Protein AF-A0A2W5TEI2-F1 (afdb_monomer)

Solvent-accessible surface area (backbone atoms only — 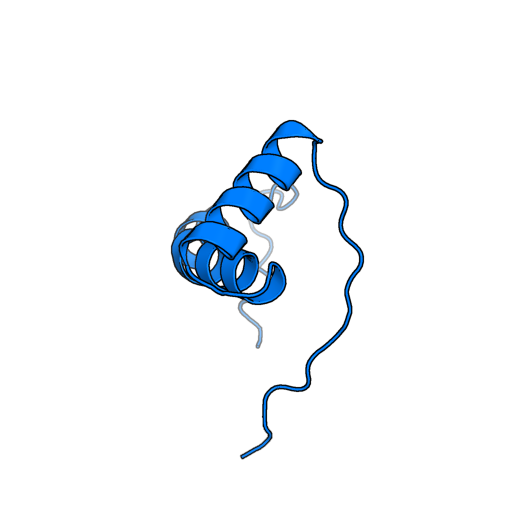not comparable to full-atom values): 4453 Å² total; per-residue (Å²): 131,84,74,83,78,86,77,92,76,92,81,89,68,60,70,72,59,49,49,54,48,50,51,55,12,61,76,67,77,48,51,59,70,54,50,54,52,50,52,46,70,70,44,45,67,64,63,66,68,50,76,63,94,81,54,66,89,82,65,80,63,84,76,74,82,113

Organism: NCBI:txid48

Mean predicted aligned error: 8.44 Å

Foldseek 3Di:
DDDDDDDDDDDDDDPVVVVVLVVVCVVVVHDSVVSVVVVCVVCVVVVVPDPDPPPPPDDDDPVVVD

Sequence (66 aa):
MSGTDKRKQSLYFPEEMLKEIQEEANRQDRSLSWVVQQAWKIARERIKSFPAVNDVAGAPDPREDR

Radius of gyration: 16.0 Å; Cα contacts (8 Å, |Δi|>4): 14; chains: 1; bounding box: 39×27×37 Å

Nearest PDB structures (foldseek):
  6sbx-assembly1_C  TM=9.645E-01  e=9.341E-08  Myxococcus xanthus
  6sbw-assembly1_A  TM=9.942E-01  e=1.053E-06  Myxococcus xanthus DK 1622
  5x3t-assembly1_G  TM=6.617E-01  e=1.918E-01  Mycobacterium tuberculosis H37Rv
  6gts-assembly1_C-2  TM=6.334E-01  e=6.695E-01  Escherichia coli

InterPro domains:
  IPR030822 MXAN_4361/MXAN_4362 family small protein [TIGR04563] (3-54)

Secondary structure (DSSP, 8-state):
----PPPP------HHHHHHHHHHHHHTT--HHHHHHHHHHHHHHHHHHSPPTT--TTPPPTTS--

pLDDT: mean 84.95, std 17.84, range [39.72, 98.56]

Structure (mmCIF, N/CA/C/O backbone):
data_AF-A0A2W5TEI2-F1
#
_entry.id   AF-A0A2W5TEI2-F1
#
loop_
_atom_site.group_PDB
_atom_site.id
_atom_site.type_symbol
_atom_site.label_atom_id
_atom_site.label_alt_id
_atom_site.label_comp_id
_atom_site.label_asym_id
_atom_site.label_entity_id
_atom_site.label_seq_id
_atom_site.pdbx_PDB_ins_code
_atom_site.Cartn_x
_atom_site.Cartn_y
_atom_site.Cartn_z
_atom_site.occupancy
_atom_site.B_iso_or_equiv
_atom_site.auth_seq_id
_atom_site.auth_comp_id
_atom_site.auth_asym_id
_atom_site.auth_atom_id
_atom_site.pdbx_PDB_model_num
ATOM 1 N N . MET A 1 1 ? 14.824 -13.569 15.907 1.00 39.72 1 MET A N 1
ATOM 2 C CA . MET A 1 1 ? 14.289 -13.273 14.561 1.00 39.72 1 MET A CA 1
ATOM 3 C C . MET A 1 1 ? 13.744 -11.858 14.617 1.00 39.72 1 MET A C 1
ATOM 5 O O . MET A 1 1 ? 12.762 -11.639 15.315 1.00 39.72 1 MET A O 1
ATOM 9 N N . SER A 1 2 ? 14.482 -10.884 14.075 1.00 48.62 2 SER A N 1
ATOM 10 C CA . SER A 1 2 ? 14.172 -9.465 14.266 1.00 48.62 2 SER A CA 1
ATOM 11 C C . SER A 1 2 ? 12.826 -9.142 13.624 1.00 48.62 2 SER A C 1
ATOM 13 O O . SER A 1 2 ? 12.626 -9.344 12.428 1.00 48.62 2 SER A O 1
ATOM 15 N N . GLY A 1 3 ? 11.875 -8.682 14.439 1.00 54.41 3 GLY A N 1
ATOM 16 C CA . GLY A 1 3 ? 10.643 -8.104 13.926 1.00 54.41 3 GLY A CA 1
ATOM 17 C C . GLY A 1 3 ? 11.018 -6.986 12.963 1.00 54.41 3 GLY A C 1
ATOM 18 O O . GLY A 1 3 ? 11.859 -6.153 13.292 1.00 54.41 3 GLY A O 1
ATOM 19 N N . THR A 1 4 ? 10.456 -7.009 11.758 1.00 65.69 4 THR A N 1
ATOM 20 C CA . THR A 1 4 ? 10.653 -5.955 10.763 1.00 65.69 4 THR A CA 1
ATOM 21 C C . THR A 1 4 ? 10.363 -4.605 11.407 1.00 65.69 4 THR A C 1
ATOM 23 O O . THR A 1 4 ? 9.216 -4.308 11.750 1.00 65.69 4 THR A O 1
ATOM 26 N N . ASP A 1 5 ? 11.418 -3.828 11.614 1.00 85.69 5 ASP A N 1
ATOM 27 C CA . ASP A 1 5 ? 11.365 -2.518 12.239 1.00 85.69 5 ASP A CA 1
ATOM 28 C C . ASP A 1 5 ? 10.534 -1.573 11.359 1.00 85.69 5 ASP A C 1
ATOM 30 O O . ASP A 1 5 ? 10.803 -1.404 10.165 1.00 85.69 5 ASP A O 1
ATOM 34 N N . LYS A 1 6 ? 9.463 -1.007 11.923 1.00 85.88 6 LYS A N 1
ATOM 35 C CA . LYS A 1 6 ? 8.540 -0.147 11.176 1.00 85.88 6 LYS A CA 1
ATOM 36 C C . LYS A 1 6 ? 9.200 1.212 10.971 1.00 85.88 6 LYS A C 1
ATOM 38 O O . LYS A 1 6 ? 9.420 1.949 11.926 1.00 85.88 6 LYS A O 1
ATOM 43 N N . ARG A 1 7 ? 9.457 1.583 9.716 1.00 91.44 7 ARG A N 1
ATOM 44 C CA . ARG A 1 7 ? 10.021 2.892 9.355 1.00 91.44 7 ARG A CA 1
ATOM 45 C C . ARG A 1 7 ? 8.937 3.819 8.809 1.00 91.44 7 ARG A C 1
ATOM 47 O O . ARG A 1 7 ? 8.187 3.441 7.912 1.00 91.44 7 ARG A O 1
ATOM 54 N N . LYS A 1 8 ? 8.842 5.032 9.368 1.00 93.12 8 LYS A N 1
ATOM 55 C CA . LYS A 1 8 ? 7.936 6.080 8.879 1.00 93.12 8 LYS A CA 1
ATOM 56 C C . LYS A 1 8 ? 8.548 6.717 7.631 1.00 93.12 8 LYS A C 1
ATOM 58 O O . LYS A 1 8 ? 9.657 7.232 7.699 1.00 93.12 8 LYS A O 1
ATOM 63 N N . GLN A 1 9 ? 7.802 6.707 6.532 1.00 94.56 9 GLN A N 1
ATOM 64 C CA . GLN A 1 9 ? 8.173 7.347 5.273 1.00 94.56 9 GLN A CA 1
ATOM 65 C C . GLN A 1 9 ? 7.040 8.277 4.840 1.00 94.56 9 GLN A C 1
ATOM 67 O O . GLN A 1 9 ? 5.885 7.857 4.791 1.00 94.56 9 GLN A O 1
ATOM 72 N N . SER A 1 10 ? 7.374 9.526 4.523 1.00 96.00 10 SER A N 1
ATOM 73 C CA . SER A 1 10 ? 6.440 10.451 3.877 1.00 96.00 10 SER A CA 1
ATOM 74 C C . SER A 1 10 ? 6.478 10.217 2.368 1.00 96.00 10 SER A C 1
ATOM 76 O O . SER A 1 10 ? 7.563 10.156 1.786 1.00 96.00 10 SER A O 1
ATOM 78 N N . LEU A 1 11 ? 5.309 10.061 1.750 1.00 95.56 11 LEU A N 1
ATOM 79 C CA . LEU A 1 11 ? 5.131 9.847 0.313 1.00 95.56 11 LEU A CA 1
ATOM 80 C C . LEU A 1 11 ? 4.091 10.837 -0.211 1.00 95.56 11 LEU A C 1
ATOM 82 O O . LEU A 1 11 ? 3.163 11.199 0.512 1.00 95.56 11 LEU A O 1
ATOM 86 N N . TYR A 1 12 ? 4.250 11.247 -1.463 1.00 96.31 12 TYR A N 1
ATOM 87 C CA . TYR A 1 12 ? 3.296 12.107 -2.151 1.00 96.31 12 TYR A CA 1
ATOM 88 C C . TYR A 1 12 ? 2.398 11.249 -3.037 1.00 96.31 12 TYR A C 1
ATOM 90 O O . TYR A 1 12 ? 2.893 10.419 -3.800 1.00 96.31 12 TYR A O 1
ATOM 98 N N . PHE A 1 13 ? 1.091 11.467 -2.940 1.00 96.75 13 PHE A N 1
ATOM 99 C CA . PHE A 1 13 ? 0.079 10.805 -3.755 1.00 96.75 13 PHE A CA 1
ATOM 100 C C . PHE A 1 13 ? -0.802 11.865 -4.421 1.00 96.75 13 PHE A C 1
ATOM 102 O O . PHE A 1 13 ? -1.063 12.898 -3.798 1.00 96.75 13 PHE A O 1
ATOM 109 N N . PRO A 1 14 ? -1.287 11.622 -5.649 1.00 98.38 14 PRO A N 1
ATOM 110 C CA . PRO A 1 14 ? -2.426 12.359 -6.184 1.00 98.38 14 PRO A CA 1
ATOM 111 C C . PRO A 1 14 ? -3.631 12.253 -5.238 1.00 98.38 14 PRO A C 1
ATOM 113 O O . PRO A 1 14 ? -3.816 11.214 -4.602 1.00 98.38 14 PRO A O 1
ATOM 116 N N . GLU A 1 15 ? -4.455 13.302 -5.165 1.00 97.38 15 GLU A N 1
ATOM 117 C CA . GLU A 1 15 ? -5.605 13.374 -4.248 1.00 97.38 15 GLU A CA 1
ATOM 118 C C . GLU A 1 15 ? -6.568 12.192 -4.422 1.00 97.38 15 GLU A C 1
ATOM 120 O O . GLU A 1 15 ? -6.868 11.497 -3.453 1.00 97.38 15 GLU A O 1
ATOM 125 N N . GLU A 1 16 ? -6.966 11.908 -5.665 1.00 97.81 16 GLU A N 1
ATOM 126 C CA . GLU A 1 16 ? -7.856 10.790 -6.008 1.00 97.81 16 GLU A CA 1
ATOM 127 C C . GLU A 1 16 ? -7.287 9.443 -5.540 1.00 97.81 16 GLU A C 1
ATOM 129 O O . GLU A 1 16 ? -7.961 8.671 -4.863 1.00 97.81 16 GLU A O 1
ATOM 134 N N . MET A 1 17 ? -6.000 9.189 -5.799 1.00 98.00 17 MET A N 1
ATOM 135 C CA . MET A 1 17 ? -5.348 7.943 -5.386 1.00 98.00 17 MET A CA 1
ATOM 136 C C . MET A 1 17 ? -5.276 7.819 -3.860 1.00 98.00 17 MET A C 1
ATOM 138 O O . MET A 1 17 ? -5.472 6.736 -3.311 1.00 98.00 17 MET A O 1
ATOM 142 N N . LEU A 1 18 ? -4.995 8.917 -3.150 1.00 97.44 18 LEU A N 1
ATOM 143 C CA . LEU A 1 18 ? -4.975 8.902 -1.688 1.00 97.44 18 LEU A CA 1
ATOM 144 C C . LEU A 1 18 ? -6.366 8.598 -1.117 1.00 97.44 18 LEU A C 1
ATOM 146 O O . LEU A 1 18 ? -6.475 7.840 -0.149 1.00 97.44 18 LEU A O 1
ATOM 150 N N . LYS A 1 19 ? -7.413 9.158 -1.729 1.00 98.19 19 LYS A N 1
ATOM 151 C CA . LYS A 1 19 ? -8.806 8.904 -1.361 1.00 98.19 19 LYS A CA 1
ATOM 152 C C . LYS A 1 19 ? -9.184 7.436 -1.572 1.00 98.19 19 LYS A C 1
ATOM 154 O O . LYS A 1 19 ? -9.682 6.822 -0.632 1.00 98.19 19 LYS A O 1
ATOM 159 N N . GLU A 1 20 ? -8.854 6.846 -2.720 1.00 98.44 20 GLU A N 1
ATOM 160 C CA . GLU A 1 20 ? -9.089 5.417 -2.991 1.00 98.44 20 GLU A CA 1
ATOM 161 C C . GLU A 1 20 ? -8.387 4.508 -1.966 1.00 98.44 20 GLU A C 1
ATOM 163 O O . GLU A 1 20 ? -8.992 3.582 -1.419 1.00 98.44 20 GLU A O 1
ATOM 168 N N . ILE A 1 21 ? -7.118 4.791 -1.636 1.00 98.06 21 ILE A N 1
ATOM 169 C CA . ILE A 1 21 ? -6.377 4.023 -0.620 1.00 98.06 21 ILE A CA 1
ATOM 170 C C . ILE A 1 21 ? -7.059 4.146 0.753 1.00 98.06 21 ILE A C 1
ATOM 172 O O . ILE A 1 21 ? -7.128 3.163 1.497 1.00 98.06 21 ILE A O 1
ATOM 176 N N . GLN A 1 22 ? -7.558 5.335 1.104 1.00 98.00 22 GLN A N 1
ATOM 177 C CA . GLN A 1 22 ? -8.255 5.577 2.369 1.00 98.00 22 GLN A CA 1
ATOM 178 C C . GLN A 1 22 ? -9.605 4.856 2.440 1.00 98.00 22 GLN A C 1
ATOM 180 O O . GLN A 1 22 ? -9.940 4.296 3.488 1.00 98.00 22 GLN A O 1
ATOM 185 N N . GLU A 1 23 ? -10.360 4.835 1.346 1.00 98.50 23 GLU A N 1
ATOM 186 C CA . GLU A 1 23 ? -11.619 4.096 1.238 1.00 98.50 23 GLU A CA 1
ATOM 187 C C . GLU A 1 23 ? -11.388 2.587 1.399 1.00 98.50 23 GLU A C 1
ATOM 189 O O . GLU A 1 23 ? -12.068 1.949 2.206 1.00 98.50 23 GLU A O 1
ATOM 194 N N . GLU A 1 24 ? -10.365 2.026 0.748 1.00 98.56 24 GLU A N 1
ATOM 195 C CA . GLU A 1 24 ? -10.014 0.606 0.888 1.00 98.56 24 GLU A CA 1
ATOM 196 C C . GLU A 1 24 ? -9.493 0.242 2.283 1.00 98.56 24 GLU A C 1
ATOM 198 O O . GLU A 1 24 ? -9.802 -0.834 2.806 1.00 98.56 24 GLU A O 1
ATOM 203 N N . ALA A 1 25 ? -8.738 1.142 2.914 1.00 98.25 25 ALA A N 1
ATOM 204 C CA . ALA A 1 25 ? -8.301 0.981 4.296 1.00 98.25 25 ALA A CA 1
ATOM 205 C C . ALA A 1 25 ? -9.505 0.917 5.251 1.00 98.25 25 ALA A C 1
ATOM 207 O O . ALA A 1 25 ? -9.591 -0.001 6.071 1.00 98.25 25 ALA A O 1
ATOM 208 N N . ASN A 1 26 ? -10.469 1.829 5.087 1.00 98.12 26 ASN A N 1
ATOM 209 C CA . ASN A 1 26 ? -11.695 1.868 5.886 1.00 98.12 26 ASN A CA 1
ATOM 210 C C . ASN A 1 26 ? -12.577 0.636 5.639 1.00 98.12 26 ASN A C 1
ATOM 212 O O . ASN A 1 26 ? -13.071 0.035 6.591 1.00 98.12 26 ASN A O 1
ATOM 216 N N . ARG A 1 27 ? -12.734 0.216 4.376 1.00 98.44 27 ARG A N 1
ATOM 217 C CA . ARG A 1 27 ? -13.547 -0.949 3.988 1.00 98.44 27 ARG A CA 1
ATOM 218 C C . ARG A 1 27 ? -13.073 -2.246 4.649 1.00 98.44 27 ARG A C 1
ATOM 220 O O . ARG A 1 27 ? -13.886 -3.126 4.922 1.00 98.44 27 ARG A O 1
ATOM 227 N N . GLN A 1 28 ? -11.766 -2.382 4.870 1.00 97.81 28 GLN A N 1
ATOM 228 C CA . GLN A 1 28 ? -11.144 -3.594 5.413 1.00 97.81 28 GLN A CA 1
ATOM 229 C C . GLN A 1 28 ? -10.800 -3.496 6.909 1.00 97.81 28 GLN A C 1
ATOM 231 O O . GLN A 1 28 ? -10.262 -4.461 7.453 1.00 97.81 28 GLN A O 1
ATOM 236 N N . ASP A 1 29 ? -11.079 -2.358 7.555 1.00 97.56 29 ASP A N 1
ATOM 237 C CA . ASP A 1 29 ? -10.653 -2.041 8.927 1.00 97.56 29 ASP A CA 1
ATOM 238 C C . ASP A 1 29 ? -9.128 -2.206 9.117 1.00 97.56 29 ASP A C 1
ATOM 240 O O . ASP A 1 29 ? -8.618 -2.905 10.000 1.00 97.56 29 ASP A O 1
ATOM 244 N N . ARG A 1 30 ? -8.361 -1.614 8.191 1.00 97.88 30 ARG A N 1
ATOM 245 C CA . ARG A 1 30 ? -6.891 -1.680 8.151 1.00 97.88 30 ARG A CA 1
ATOM 246 C C . ARG A 1 30 ? -6.274 -0.291 8.056 1.00 97.88 30 ARG A C 1
ATOM 248 O O . ARG A 1 30 ? -6.911 0.684 7.690 1.00 97.88 30 ARG A O 1
ATOM 255 N N . SER A 1 31 ? -4.981 -0.200 8.367 1.00 97.06 31 SER A N 1
ATOM 256 C CA . SER A 1 31 ? -4.229 1.045 8.203 1.00 97.06 31 SER A CA 1
ATOM 257 C C . SER A 1 31 ? -3.830 1.286 6.745 1.00 97.06 31 SER A C 1
ATOM 259 O O . SER A 1 31 ? -3.572 0.338 6.000 1.00 97.06 31 SER A O 1
ATOM 261 N N . LEU A 1 32 ? -3.654 2.558 6.369 1.00 96.62 32 LEU A N 1
ATOM 262 C CA . LEU A 1 32 ? -3.100 2.958 5.065 1.00 96.62 32 LEU A CA 1
ATOM 263 C C . LEU A 1 32 ? -1.776 2.239 4.762 1.00 96.62 32 LEU A C 1
ATOM 265 O O . LEU A 1 32 ? -1.575 1.714 3.669 1.00 96.62 32 LEU A O 1
ATOM 269 N N . SER A 1 33 ? -0.886 2.146 5.760 1.00 96.31 33 SER A N 1
ATOM 270 C CA . SER A 1 33 ? 0.378 1.417 5.625 1.00 96.31 33 SER A CA 1
ATOM 271 C C . SER A 1 33 ? 0.170 -0.047 5.244 1.00 96.31 33 SER A C 1
ATOM 273 O O . SER A 1 33 ? 0.953 -0.577 4.462 1.00 96.31 33 SER A O 1
ATOM 275 N N . TRP A 1 34 ? -0.859 -0.709 5.780 1.00 96.94 34 TRP A N 1
ATOM 276 C CA . TRP A 1 34 ? -1.145 -2.102 5.445 1.00 96.94 34 TRP A CA 1
ATOM 277 C C . TRP A 1 34 ? -1.601 -2.239 3.991 1.00 96.94 34 TRP A C 1
ATOM 279 O O . TRP A 1 34 ? -1.071 -3.095 3.286 1.00 96.94 34 TRP A O 1
ATOM 289 N N . VAL A 1 35 ? -2.501 -1.367 3.522 1.00 98.00 35 VAL A N 1
ATOM 290 C CA . VAL A 1 35 ? -2.987 -1.375 2.128 1.00 98.00 35 VAL A CA 1
ATOM 291 C C . VAL A 1 35 ? -1.828 -1.181 1.148 1.00 98.00 35 VAL A C 1
ATOM 293 O O . VAL A 1 35 ?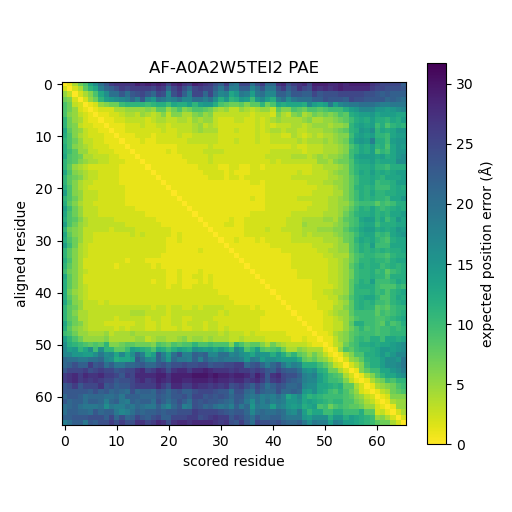 -1.637 -1.999 0.248 1.00 98.00 35 VAL A O 1
ATOM 296 N N . VAL A 1 36 ? -0.976 -0.177 1.379 1.00 97.50 36 VAL A N 1
ATOM 297 C CA . VAL A 1 36 ? 0.200 0.091 0.530 1.00 97.50 36 VAL A CA 1
ATOM 298 C C . VAL A 1 36 ? 1.206 -1.071 0.567 1.00 97.50 36 VAL A C 1
ATOM 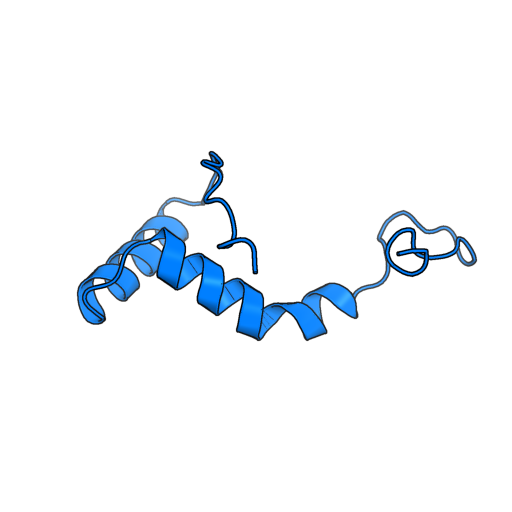300 O O . VAL A 1 36 ? 1.775 -1.438 -0.462 1.00 97.50 36 VAL A O 1
ATOM 303 N N . GLN A 1 37 ? 1.398 -1.718 1.723 1.00 96.75 37 GLN A N 1
ATOM 304 C CA . GLN A 1 37 ? 2.246 -2.914 1.827 1.00 96.75 37 GLN A CA 1
ATOM 305 C C . GLN A 1 37 ? 1.687 -4.105 1.037 1.00 96.75 37 GLN A C 1
ATOM 307 O O . GLN A 1 37 ? 2.473 -4.850 0.448 1.00 96.75 37 GLN A O 1
ATOM 312 N N . GLN A 1 38 ? 0.365 -4.312 1.019 1.00 98.00 38 GLN A N 1
ATOM 313 C CA . GLN A 1 38 ? -0.241 -5.360 0.190 1.00 98.00 38 GLN A CA 1
ATOM 314 C C . GLN A 1 38 ? -0.105 -5.037 -1.296 1.00 98.00 38 GLN A C 1
ATOM 316 O O . GLN A 1 38 ? 0.304 -5.909 -2.062 1.00 98.00 38 GLN A O 1
ATOM 321 N N . ALA A 1 39 ? -0.346 -3.784 -1.690 1.00 97.81 39 ALA A N 1
ATOM 322 C CA . ALA A 1 39 ? -0.160 -3.338 -3.067 1.00 97.81 39 ALA A CA 1
ATOM 323 C C . ALA A 1 39 ? 1.271 -3.618 -3.558 1.00 97.81 39 ALA A C 1
ATOM 325 O O . ALA A 1 39 ? 1.454 -4.201 -4.626 1.00 97.81 39 ALA A O 1
ATOM 326 N N . TRP A 1 40 ? 2.288 -3.317 -2.740 1.00 97.06 40 TRP A N 1
ATOM 327 C CA . TRP A 1 40 ? 3.676 -3.661 -3.060 1.00 97.06 40 TRP A CA 1
ATOM 328 C C . TRP A 1 40 ? 3.889 -5.170 -3.210 1.00 97.06 40 TRP A C 1
ATOM 330 O O . TRP A 1 40 ? 4.483 -5.608 -4.190 1.00 97.06 40 TRP A O 1
ATOM 340 N N . LYS A 1 41 ? 3.393 -5.991 -2.275 1.00 95.62 41 LYS A N 1
ATOM 341 C CA . LYS A 1 41 ? 3.545 -7.458 -2.348 1.00 95.62 41 LYS A CA 1
ATOM 342 C C . LYS A 1 41 ? 2.922 -8.055 -3.608 1.00 95.62 41 LYS A C 1
ATOM 344 O O . LYS A 1 41 ? 3.466 -9.023 -4.127 1.00 95.62 41 LYS A O 1
ATOM 349 N N . ILE A 1 42 ? 1.821 -7.480 -4.085 1.00 97.38 42 ILE A N 1
ATOM 350 C CA . ILE A 1 42 ? 1.135 -7.907 -5.308 1.00 97.38 42 ILE A CA 1
ATOM 351 C C . ILE A 1 42 ? 1.900 -7.426 -6.551 1.00 97.38 42 ILE A C 1
ATOM 353 O O . ILE A 1 42 ? 2.123 -8.198 -7.479 1.00 97.38 42 ILE A O 1
ATOM 357 N N . ALA A 1 43 ? 2.341 -6.166 -6.570 1.00 96.50 43 ALA A N 1
ATOM 358 C CA . ALA A 1 43 ? 2.947 -5.552 -7.750 1.00 96.50 43 ALA A CA 1
ATOM 359 C C . ALA A 1 43 ? 4.457 -5.820 -7.907 1.00 96.50 43 ALA A C 1
ATOM 361 O O . ALA A 1 43 ? 4.992 -5.622 -9.000 1.00 96.50 43 ALA A O 1
ATOM 362 N N . ARG A 1 44 ? 5.154 -6.265 -6.848 1.00 95.56 44 ARG A N 1
ATOM 363 C CA . ARG A 1 44 ? 6.629 -6.335 -6.799 1.00 95.56 44 ARG A CA 1
ATOM 364 C C . ARG A 1 44 ? 7.259 -7.087 -7.967 1.00 95.56 44 ARG A C 1
ATOM 366 O O . ARG A 1 44 ? 8.260 -6.614 -8.486 1.00 95.56 44 ARG A O 1
ATOM 373 N N . GLU A 1 45 ? 6.699 -8.221 -8.389 1.00 94.50 45 GLU A N 1
ATOM 374 C CA . GLU A 1 45 ? 7.298 -9.039 -9.454 1.00 94.50 45 GLU A CA 1
ATOM 375 C C . GLU A 1 45 ? 7.218 -8.309 -10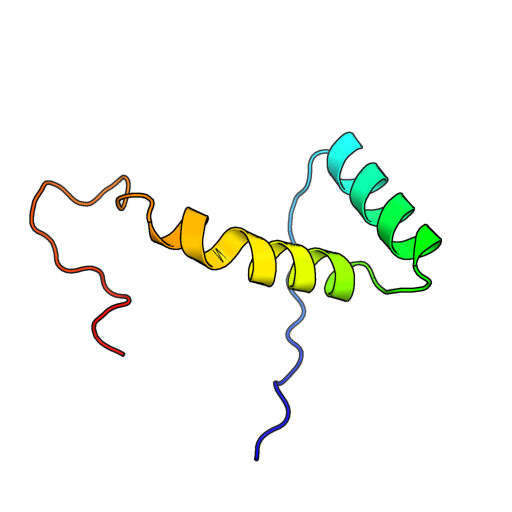.797 1.00 94.50 45 GLU A C 1
ATOM 377 O O . GLU A 1 45 ? 8.201 -8.218 -11.529 1.00 94.50 45 GLU A O 1
ATOM 382 N N . ARG A 1 46 ? 6.075 -7.670 -11.076 1.00 94.56 46 ARG A N 1
ATOM 383 C CA . ARG A 1 46 ? 5.898 -6.866 -12.286 1.00 94.56 46 ARG A CA 1
ATOM 384 C C . ARG A 1 46 ? 6.792 -5.630 -12.283 1.00 94.56 46 ARG A C 1
ATOM 386 O O . ARG A 1 46 ? 7.432 -5.355 -13.289 1.00 94.56 46 ARG A O 1
ATOM 393 N N . ILE A 1 47 ? 6.880 -4.920 -11.159 1.00 93.50 47 ILE A N 1
ATOM 394 C CA . ILE A 1 47 ? 7.753 -3.742 -11.033 1.00 93.50 47 ILE A CA 1
ATOM 395 C C . ILE A 1 47 ? 9.226 -4.138 -11.199 1.00 93.50 47 ILE A C 1
ATOM 397 O O . ILE A 1 47 ? 9.977 -3.427 -11.860 1.00 93.50 47 ILE A O 1
ATOM 401 N N . LYS A 1 48 ? 9.648 -5.280 -10.641 1.00 90.50 48 LYS A N 1
ATOM 402 C CA . LYS A 1 48 ? 11.020 -5.787 -10.794 1.00 90.50 48 LYS A CA 1
ATOM 403 C C . LYS A 1 48 ? 11.351 -6.218 -12.220 1.00 90.50 48 LYS A C 1
ATOM 405 O O . LYS A 1 48 ? 12.506 -6.091 -12.600 1.00 90.50 48 LYS A O 1
ATOM 410 N N . SER A 1 49 ? 10.363 -6.684 -12.988 1.00 90.25 49 SER A N 1
ATOM 411 C CA . SER A 1 49 ? 10.555 -7.082 -14.389 1.00 90.25 49 SER A CA 1
ATOM 412 C C . SER A 1 49 ? 10.804 -5.911 -15.344 1.00 90.25 49 SER A C 1
ATOM 414 O O . SER A 1 49 ? 11.227 -6.128 -16.477 1.00 90.25 49 SER A O 1
ATOM 416 N N . PHE A 1 50 ? 10.517 -4.674 -14.924 1.00 86.56 50 PHE A N 1
ATOM 417 C CA . PHE A 1 50 ? 10.790 -3.509 -15.755 1.00 86.56 50 PHE A CA 1
ATOM 418 C C . PHE A 1 50 ? 12.300 -3.276 -15.854 1.00 86.56 50 PHE A C 1
ATOM 420 O O . PHE A 1 50 ? 12.984 -3.327 -14.827 1.00 86.56 50 PHE A O 1
ATOM 427 N N . PRO A 1 51 ? 12.823 -3.000 -17.063 1.00 87.06 51 PRO A N 1
ATOM 428 C CA . PRO A 1 51 ? 14.227 -2.666 -17.224 1.00 87.06 51 PRO A CA 1
ATOM 429 C C . PRO A 1 51 ? 14.537 -1.379 -16.459 1.00 87.06 51 PRO A C 1
ATOM 431 O O . PRO A 1 51 ? 13.693 -0.481 -16.352 1.00 87.06 51 PRO A O 1
ATOM 434 N N . ALA A 1 52 ? 15.754 -1.274 -15.933 1.00 83.31 52 ALA A N 1
ATOM 435 C CA . ALA A 1 52 ? 16.211 -0.025 -15.357 1.00 83.31 52 ALA A CA 1
ATOM 436 C C . ALA A 1 52 ? 16.261 1.035 -16.464 1.00 83.31 52 ALA A C 1
ATOM 438 O O . ALA A 1 52 ? 16.946 0.888 -17.470 1.00 83.31 52 ALA A O 1
ATOM 439 N N . VAL A 1 53 ? 15.515 2.122 -16.267 1.00 73.44 53 VAL A N 1
ATOM 440 C CA . VAL A 1 53 ? 15.338 3.198 -17.258 1.00 73.44 53 VAL A CA 1
ATOM 441 C C . VAL A 1 53 ? 16.670 3.854 -17.659 1.00 73.44 53 VAL A C 1
ATOM 443 O O . VAL A 1 53 ? 16.768 4.424 -18.740 1.00 73.44 53 VAL A O 1
ATOM 446 N N . ASN A 1 54 ? 17.697 3.733 -16.813 1.00 66.75 54 ASN A N 1
ATOM 447 C CA . ASN A 1 54 ? 19.024 4.311 -17.024 1.00 66.75 54 ASN A CA 1
ATOM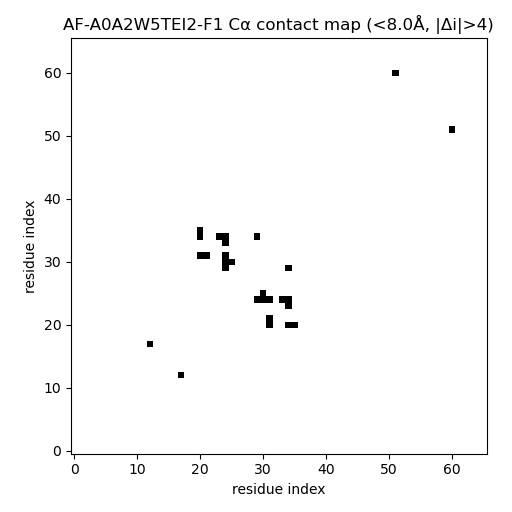 448 C C . ASN A 1 54 ? 20.117 3.272 -17.325 1.00 66.75 5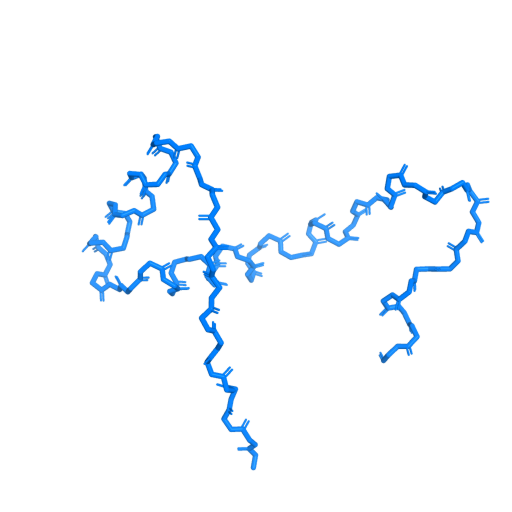4 ASN A C 1
ATOM 450 O O . ASN A 1 54 ? 21.265 3.674 -17.517 1.00 66.75 54 ASN A O 1
ATOM 454 N N . ASP A 1 55 ? 19.797 1.974 -17.379 1.00 57.56 55 ASP A N 1
ATOM 455 C CA . ASP A 1 55 ? 20.785 0.970 -17.777 1.00 57.56 55 ASP A CA 1
ATOM 456 C C . ASP A 1 55 ? 20.924 1.006 -19.295 1.00 57.56 55 ASP A C 1
ATOM 458 O O . ASP A 1 55 ? 20.193 0.368 -20.056 1.00 57.56 55 ASP A O 1
ATOM 462 N N . VAL A 1 56 ? 21.896 1.800 -19.742 1.00 55.62 56 VAL A N 1
ATOM 463 C CA . VAL A 1 56 ? 22.496 1.652 -21.065 1.00 55.62 56 VAL A CA 1
ATOM 464 C C . VAL A 1 56 ? 22.903 0.183 -21.185 1.00 55.62 56 VAL A C 1
ATOM 466 O O . VAL A 1 56 ? 23.663 -0.305 -20.353 1.00 55.62 56 VAL A O 1
ATOM 469 N N . ALA A 1 57 ? 22.324 -0.519 -22.162 1.00 52.69 57 ALA A N 1
ATOM 470 C CA . ALA A 1 57 ? 22.393 -1.968 -22.346 1.00 52.69 57 ALA A CA 1
ATOM 471 C C . ALA A 1 57 ? 23.695 -2.614 -21.815 1.00 52.69 57 ALA A C 1
ATOM 473 O O . ALA A 1 57 ? 24.740 -2.508 -22.455 1.00 52.69 57 ALA A O 1
ATOM 474 N N . GLY A 1 58 ? 23.617 -3.296 -20.662 1.00 56.28 58 GLY A N 1
ATOM 475 C CA . GLY A 1 58 ? 24.705 -4.135 -20.137 1.00 56.28 58 GLY A CA 1
ATOM 476 C C . GLY A 1 58 ? 25.241 -3.818 -18.735 1.00 56.28 58 GLY A C 1
ATOM 477 O O . GLY A 1 58 ? 26.182 -4.490 -18.317 1.00 56.28 58 GLY A O 1
ATOM 478 N N . ALA A 1 59 ? 24.691 -2.852 -1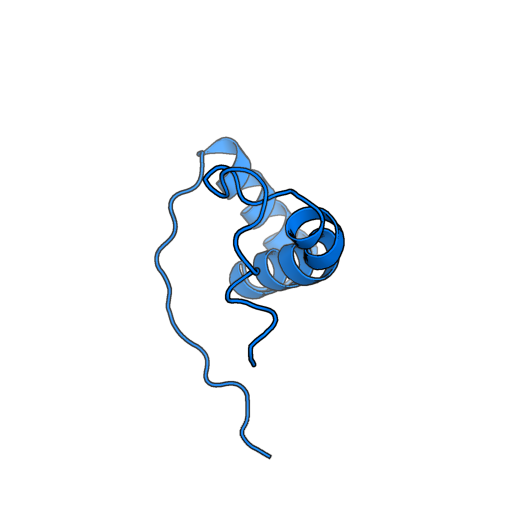7.994 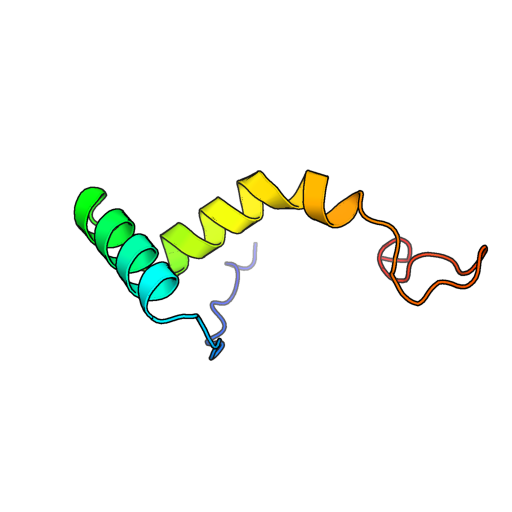1.00 55.00 59 ALA A N 1
ATOM 479 C CA . ALA A 1 59 ? 25.045 -2.692 -16.581 1.00 55.00 59 ALA A CA 1
ATOM 480 C C . ALA A 1 59 ? 24.325 -3.756 -15.714 1.00 55.00 59 ALA A C 1
ATOM 482 O O . ALA A 1 59 ? 23.130 -3.976 -15.914 1.00 55.00 59 ALA A O 1
ATOM 483 N N . PRO A 1 60 ? 25.027 -4.452 -14.798 1.00 55.69 60 PRO A N 1
ATOM 484 C CA . PRO A 1 60 ? 24.403 -5.406 -13.883 1.00 55.69 60 PRO A CA 1
ATOM 485 C C . PRO A 1 60 ? 23.464 -4.684 -12.910 1.00 55.69 60 PRO A C 1
ATOM 487 O O . PRO A 1 60 ? 23.804 -3.624 -12.380 1.00 55.69 60 PRO A O 1
ATOM 490 N N . ASP A 1 61 ? 22.286 -5.268 -12.675 1.00 61.22 61 ASP A N 1
ATOM 491 C CA . ASP A 1 61 ? 21.291 -4.725 -11.755 1.00 61.22 61 ASP A CA 1
ATOM 492 C C . ASP A 1 61 ? 21.873 -4.706 -10.326 1.00 61.22 61 ASP A C 1
ATOM 494 O O . ASP A 1 61 ? 22.149 -5.771 -9.767 1.00 61.22 61 ASP A O 1
ATOM 498 N N . PRO A 1 62 ? 22.005 -3.537 -9.668 1.00 60.19 62 PRO A N 1
ATOM 499 C CA . PRO A 1 62 ? 22.552 -3.434 -8.310 1.00 60.19 62 PRO A CA 1
ATOM 500 C C . PRO A 1 62 ? 21.763 -4.220 -7.248 1.00 60.19 62 PRO A C 1
ATOM 502 O O . PRO A 1 62 ? 22.172 -4.294 -6.086 1.00 60.19 62 PRO A O 1
ATOM 505 N N . ARG A 1 63 ? 20.584 -4.744 -7.607 1.00 64.62 63 ARG A N 1
ATOM 506 C CA . ARG A 1 63 ? 19.739 -5.599 -6.766 1.00 64.62 63 ARG A CA 1
ATOM 507 C C . ARG A 1 63 ? 20.141 -7.077 -6.808 1.00 64.62 63 ARG A C 1
ATOM 509 O O . ARG A 1 63 ? 19.655 -7.813 -5.953 1.00 64.62 63 ARG A O 1
ATOM 516 N N . GLU A 1 64 ? 20.970 -7.504 -7.761 1.00 58.84 64 GLU A N 1
ATOM 517 C CA . GLU A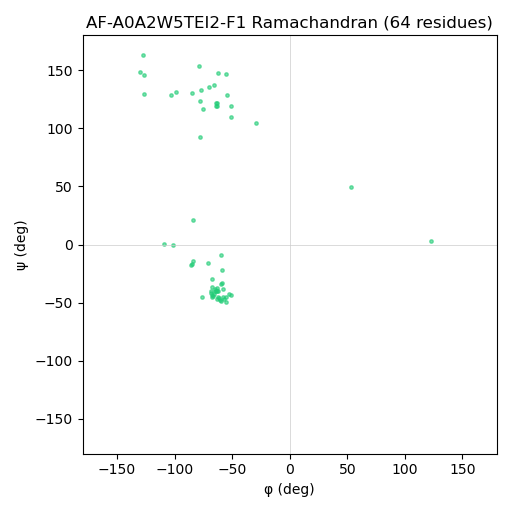 1 64 ? 21.448 -8.893 -7.884 1.00 58.84 64 GLU A CA 1
ATOM 518 C C . GLU A 1 64 ? 22.692 -9.179 -7.019 1.00 58.84 64 GLU A C 1
ATOM 520 O O . GLU A 1 64 ? 22.945 -10.332 -6.684 1.00 58.84 64 GLU A O 1
ATOM 525 N N . ASP A 1 65 ? 23.403 -8.143 -6.560 1.00 53.53 65 ASP A N 1
ATOM 526 C CA . ASP A 1 65 ? 24.597 -8.246 -5.698 1.00 53.53 65 ASP A CA 1
ATOM 527 C C . ASP A 1 65 ? 24.287 -8.370 -4.181 1.00 53.53 65 ASP A C 1
ATOM 529 O O . ASP A 1 65 ? 25.129 -8.036 -3.339 1.00 53.53 65 ASP A O 1
ATOM 533 N N . ARG A 1 66 ? 23.080 -8.805 -3.782 1.00 47.19 66 ARG A N 1
ATOM 534 C CA . ARG A 1 66 ? 22.681 -8.915 -2.359 1.00 47.19 66 ARG A CA 1
ATOM 535 C C . ARG A 1 66 ? 22.082 -10.251 -1.952 1.00 47.19 66 ARG A C 1
ATOM 537 O O . ARG A 1 66 ? 21.131 -10.710 -2.619 1.00 47.19 66 ARG A O 1
#